Protein AF-A0A7Y3DXZ8-F1 (afdb_monomer)

pLDDT: mean 86.32, std 10.08, range [47.22, 96.12]

Foldseek 3Di:
DDDDDPDDPVPPVVVVVVVVVVVVVVVVCVLVVLLVCLPDQLLNVLVVVVVVCVVVVLVVLCVVVPPCSVVVVDDDPVVVVVVVVVVVVVSVLSSVQSNCSSVVVNVVNVVVVVCVVVVVVVCVVVPD

Secondary structure (DSSP, 8-state):
---------TTHHHHHHHHHHHHHHHHHHHHHHHHT-TTS-HHHHHHHHHHHHHHHHHHHHHHHHGGGHHHHH---HHHHHHHHHHHHHHHHHHHHHHHHHHTT-HHHHHHHHHHHHHHHHHHHHHH-

Sequence (128 aa):
MSPDRPQARPGAGRIGVGAALAAYIFWGLAPIYFKQIPDVPALEIIAHRIVWAIPLLAGFLLLRDRGKFLQRVRLPLRTVAILGGCGLLVATNWLIFVWAVVNDLVLASSLGYFFGPLVNFLLGFLFL

Mean predicted aligned error: 8.44 Å

Structure (mmCIF, N/CA/C/O backbone):
data_AF-A0A7Y3DXZ8-F1
#
_entry.id   AF-A0A7Y3DXZ8-F1
#
loop_
_atom_site.group_PDB
_atom_site.id
_atom_site.type_symbol
_atom_site.label_atom_id
_atom_site.label_alt_id
_atom_site.label_comp_id
_atom_site.label_asym_id
_atom_site.label_entity_id
_atom_site.label_seq_id
_atom_site.pdbx_PDB_ins_code
_atom_site.Cartn_x
_atom_site.Cartn_y
_atom_site.Cartn_z
_atom_site.occupancy
_atom_site.B_iso_or_equiv
_atom_site.auth_seq_id
_atom_site.auth_comp_id
_atom_site.auth_asym_id
_atom_site.auth_atom_id
_atom_site.pdbx_PDB_model_num
ATOM 1 N N . MET A 1 1 ? 0.462 -14.917 42.866 1.00 47.22 1 MET A N 1
ATOM 2 C CA . MET A 1 1 ? -0.611 -14.870 41.853 1.00 47.22 1 MET A CA 1
ATOM 3 C C . MET A 1 1 ? 0.056 -14.640 40.503 1.00 47.22 1 MET A C 1
ATOM 5 O O . MET A 1 1 ? 0.348 -13.504 40.161 1.00 47.22 1 MET A O 1
ATOM 9 N N . SER A 1 2 ? 0.458 -15.716 39.823 1.00 54.81 2 SER A N 1
ATOM 10 C CA . SER A 1 2 ? 1.145 -15.624 38.526 1.00 54.81 2 SER A CA 1
ATOM 11 C C . SER A 1 2 ? 0.108 -15.448 37.413 1.00 54.81 2 SER A C 1
ATOM 13 O O . SER A 1 2 ? -0.906 -16.140 37.458 1.00 54.81 2 SER A O 1
ATOM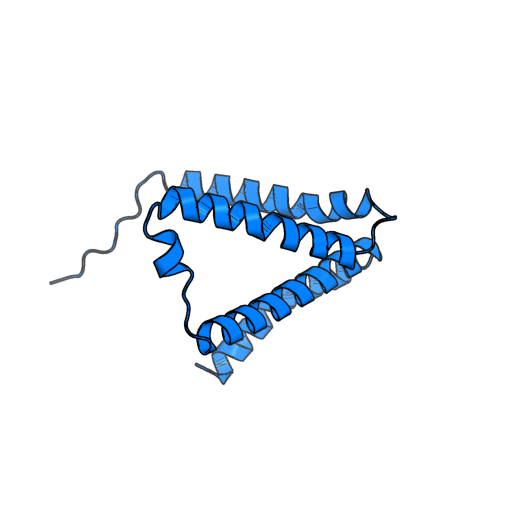 15 N N . PRO A 1 3 ? 0.314 -14.544 36.440 1.00 62.53 3 PRO A N 1
ATOM 16 C CA . PRO A 1 3 ? -0.629 -14.350 35.346 1.00 62.53 3 PRO A CA 1
ATOM 17 C C . PRO A 1 3 ? -0.597 -15.556 34.400 1.00 62.53 3 PRO A C 1
ATOM 19 O O . PRO A 1 3 ? 0.472 -15.964 33.937 1.00 62.53 3 PRO A O 1
ATOM 22 N N . ASP A 1 4 ? -1.775 -16.108 34.109 1.00 60.00 4 ASP A N 1
ATOM 23 C CA . ASP A 1 4 ? -1.986 -17.115 33.071 1.00 60.00 4 ASP A CA 1
ATOM 24 C C . ASP A 1 4 ? -1.481 -16.579 31.725 1.00 60.00 4 ASP A C 1
ATOM 26 O O . ASP A 1 4 ? -2.048 -15.653 31.140 1.00 60.00 4 ASP A O 1
ATOM 30 N N . ARG A 1 5 ? -0.386 -17.153 31.217 1.00 62.03 5 ARG A N 1
ATOM 31 C CA . ARG A 1 5 ? 0.053 -16.905 29.841 1.00 62.03 5 ARG A CA 1
ATOM 32 C C . ARG A 1 5 ? -0.965 -17.550 28.895 1.00 62.03 5 ARG A C 1
ATOM 34 O O . ARG A 1 5 ? -1.294 -18.720 29.105 1.00 62.03 5 ARG A O 1
ATOM 41 N N . PRO A 1 6 ? -1.425 -16.859 27.835 1.00 59.69 6 PRO A N 1
ATOM 42 C 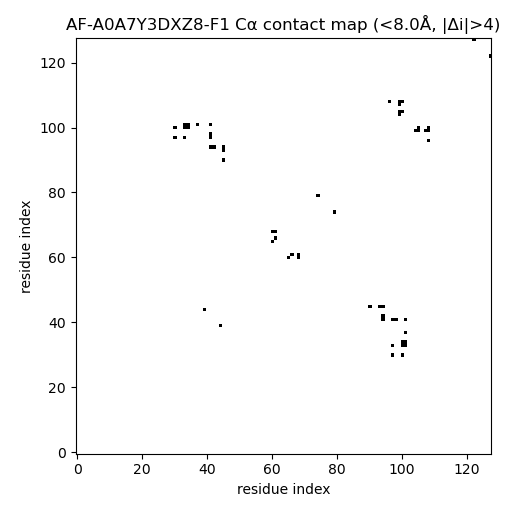CA . PRO A 1 6 ? -2.294 -17.475 26.846 1.00 59.69 6 PRO A CA 1
ATOM 43 C C . PRO A 1 6 ? -1.574 -18.677 26.226 1.00 59.69 6 PRO A C 1
ATOM 45 O O . PRO A 1 6 ? -0.585 -18.525 25.508 1.00 59.69 6 PRO A O 1
ATOM 48 N N . GLN A 1 7 ? -2.045 -19.884 26.537 1.00 59.28 7 GLN A N 1
ATOM 49 C CA . GLN A 1 7 ? -1.522 -21.113 25.955 1.00 59.28 7 GLN A CA 1
ATOM 50 C C . GLN A 1 7 ? -1.913 -21.134 24.472 1.00 59.28 7 GLN A C 1
ATOM 52 O O . GLN A 1 7 ? -3.096 -21.183 24.126 1.00 59.28 7 GLN A O 1
ATOM 57 N N . ALA A 1 8 ? -0.923 -21.039 23.581 1.00 58.31 8 ALA A N 1
ATOM 58 C CA . ALA A 1 8 ? -1.146 -21.107 22.143 1.00 58.31 8 ALA A CA 1
ATOM 59 C C . ALA A 1 8 ? -1.809 -22.450 21.795 1.00 58.31 8 ALA A C 1
ATOM 61 O O . ALA A 1 8 ? -1.270 -23.512 22.102 1.00 58.31 8 ALA A O 1
ATOM 62 N N . ARG A 1 9 ? -2.993 -22.405 21.167 1.00 59.78 9 ARG A N 1
ATOM 63 C CA . ARG A 1 9 ? -3.754 -23.612 20.812 1.00 59.78 9 ARG A CA 1
ATOM 64 C C . ARG A 1 9 ? -2.898 -24.536 19.926 1.00 59.78 9 ARG A C 1
ATOM 66 O O . ARG A 1 9 ? -2.485 -24.095 18.845 1.00 59.78 9 ARG A O 1
ATOM 73 N N . PRO A 1 10 ? -2.662 -25.804 20.318 1.00 53.75 10 PRO A N 1
ATOM 74 C CA . PRO A 1 10 ? -1.958 -26.768 19.479 1.00 53.75 10 PRO A CA 1
ATOM 75 C C . PRO A 1 10 ? -2.724 -26.933 18.159 1.00 53.75 10 PRO A C 1
ATOM 77 O O . PRO A 1 10 ? -3.886 -27.324 18.158 1.00 53.75 10 PRO A O 1
ATOM 80 N N . GLY A 1 11 ? -2.106 -26.548 17.040 1.00 58.81 11 GLY A N 1
ATOM 81 C CA . GLY A 1 11 ? -2.724 -26.552 15.703 1.00 58.81 11 GLY A CA 1
ATOM 82 C C . GLY A 1 11 ? -2.847 -25.173 15.044 1.00 58.81 11 GLY A C 1
ATOM 83 O O . GLY A 1 11 ? -2.764 -25.085 13.820 1.00 58.81 11 GLY A O 1
ATOM 84 N N . ALA A 1 12 ? -2.916 -24.085 15.823 1.00 62.09 12 ALA A N 1
ATOM 85 C CA . ALA A 1 12 ? -2.966 -22.722 15.277 1.00 62.09 12 ALA A CA 1
ATOM 86 C C . ALA A 1 12 ? -1.679 -22.349 14.516 1.00 62.09 12 ALA A C 1
ATOM 88 O O . ALA A 1 12 ? -1.738 -21.695 13.476 1.00 62.09 12 ALA A O 1
ATOM 89 N N . GLY A 1 13 ? -0.521 -22.835 14.982 1.00 70.00 13 GLY A N 1
ATOM 90 C CA . GLY A 1 13 ? 0.769 -22.599 14.326 1.00 70.00 13 GLY A CA 1
ATOM 91 C C . GLY A 1 13 ? 0.874 -23.231 12.933 1.00 70.00 13 GLY A C 1
ATOM 92 O O . GLY A 1 13 ? 1.405 -22.608 12.022 1.00 70.00 13 GLY A O 1
ATOM 93 N N . ARG A 1 14 ? 0.311 -24.432 12.726 1.00 76.25 14 ARG A N 1
ATOM 94 C CA . ARG A 1 14 ? 0.358 -25.126 11.422 1.00 76.25 14 ARG A CA 1
ATOM 95 C C . ARG A 1 14 ? -0.507 -24.431 10.369 1.00 76.25 14 ARG A C 1
ATOM 97 O O . ARG A 1 14 ? -0.063 -24.254 9.239 1.00 76.25 14 ARG A O 1
ATOM 104 N N . ILE A 1 15 ? -1.706 -23.993 10.759 1.00 85.06 15 ILE A N 1
ATOM 105 C CA . ILE A 1 15 ? -2.604 -23.217 9.890 1.00 85.06 15 ILE A CA 1
ATOM 106 C C . ILE A 1 15 ? -1.980 -21.852 9.567 1.00 85.06 15 ILE A C 1
ATOM 108 O O . ILE A 1 15 ? -2.000 -21.430 8.414 1.00 85.06 15 ILE A O 1
ATOM 112 N N . GLY A 1 16 ? -1.369 -21.194 10.559 1.00 85.50 16 GLY A N 1
ATOM 113 C CA . GLY A 1 16 ? -0.677 -19.917 10.369 1.00 85.50 16 GLY A CA 1
ATOM 114 C C . GLY A 1 16 ? 0.489 -20.004 9.381 1.00 85.50 16 GLY A C 1
ATOM 115 O O . GLY A 1 16 ? 0.590 -19.168 8.487 1.00 85.50 16 GLY A O 1
ATOM 116 N N . VAL A 1 17 ? 1.326 -21.043 9.485 1.00 91.25 17 VAL A N 1
ATOM 117 C CA . VAL A 1 17 ? 2.436 -21.271 8.543 1.00 91.25 17 VAL A CA 1
ATOM 118 C C . VAL A 1 17 ? 1.917 -21.535 7.129 1.00 91.25 17 VAL A C 1
ATOM 120 O O . VAL A 1 17 ? 2.417 -20.937 6.180 1.00 91.25 17 VAL A O 1
ATOM 123 N N . GLY A 1 18 ? 0.887 -22.374 6.980 1.00 92.88 18 GLY A N 1
ATOM 124 C CA . GLY A 1 18 ? 0.273 -22.633 5.675 1.00 92.88 18 GLY A CA 1
ATOM 1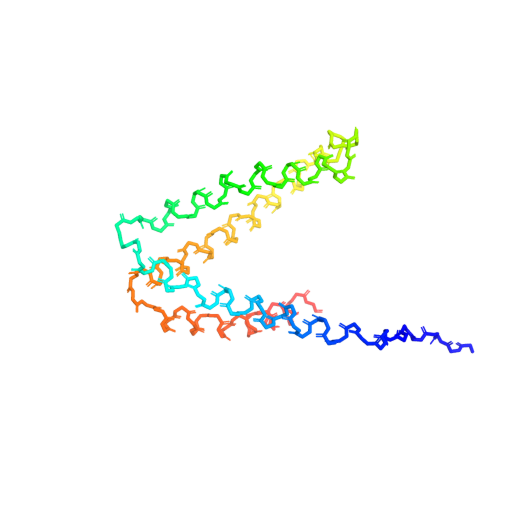25 C C . GLY A 1 18 ? -0.296 -21.366 5.027 1.00 92.88 18 GLY A C 1
ATOM 126 O O . GLY A 1 18 ? -0.052 -21.111 3.849 1.00 92.88 18 GLY A O 1
ATOM 127 N N . ALA A 1 19 ? -0.990 -20.531 5.805 1.00 91.12 19 ALA A N 1
ATOM 128 C CA . ALA A 1 19 ? -1.533 -19.261 5.330 1.00 91.12 19 ALA A CA 1
ATOM 129 C C . ALA A 1 19 ? -0.432 -18.264 4.932 1.00 91.12 19 ALA A C 1
ATOM 131 O O . ALA A 1 19 ? -0.545 -17.616 3.893 1.00 91.12 19 ALA A O 1
ATOM 132 N N . ALA A 1 20 ? 0.645 -18.168 5.719 1.00 90.25 20 ALA A N 1
ATOM 133 C CA . ALA A 1 20 ? 1.783 -17.308 5.404 1.00 90.25 20 ALA A CA 1
ATOM 134 C C . ALA A 1 20 ? 2.466 -17.738 4.100 1.00 90.25 20 ALA A C 1
ATOM 136 O O . ALA A 1 20 ? 2.697 -16.904 3.230 1.00 90.25 20 ALA A O 1
ATOM 137 N N . LEU A 1 21 ? 2.729 -19.037 3.926 1.00 94.06 21 LEU A N 1
ATOM 138 C CA . LEU A 1 21 ? 3.316 -19.574 2.695 1.00 94.06 21 LEU A CA 1
ATOM 139 C C . LEU A 1 21 ? 2.448 -19.265 1.474 1.00 94.06 21 LEU A C 1
ATOM 141 O O . LEU A 1 21 ? 2.955 -18.743 0.485 1.00 94.06 21 LEU A O 1
ATOM 145 N N . ALA A 1 22 ? 1.141 -19.528 1.556 1.00 93.56 22 ALA A N 1
ATOM 146 C CA . ALA A 1 22 ? 0.214 -19.223 0.470 1.00 93.56 22 ALA A CA 1
ATOM 147 C C . ALA A 1 22 ? 0.206 -17.724 0.132 1.00 93.56 22 ALA A C 1
ATOM 149 O O . ALA A 1 22 ? 0.263 -17.355 -1.040 1.00 93.56 22 ALA A O 1
ATOM 150 N N . ALA A 1 23 ? 0.197 -16.861 1.153 1.00 92.06 23 ALA A N 1
ATOM 151 C CA . ALA A 1 23 ? 0.248 -15.417 0.971 1.00 92.06 23 ALA A CA 1
ATOM 152 C C . ALA A 1 23 ? 1.555 -14.967 0.301 1.00 92.06 23 ALA A C 1
ATOM 154 O O . ALA A 1 23 ? 1.500 -14.199 -0.656 1.00 92.06 23 ALA A O 1
ATOM 155 N N . TYR A 1 24 ? 2.714 -15.462 0.746 1.00 90.31 24 TYR A N 1
ATOM 156 C CA . TYR A 1 24 ? 4.009 -15.108 0.156 1.00 90.31 24 TYR A CA 1
ATOM 157 C C . TYR A 1 24 ? 4.162 -15.614 -1.277 1.00 90.31 24 TYR A C 1
ATOM 159 O O . TYR A 1 24 ? 4.682 -14.881 -2.113 1.00 90.31 24 TYR A O 1
ATOM 167 N N . ILE A 1 25 ? 3.670 -16.818 -1.587 1.00 93.69 25 ILE A N 1
ATOM 168 C CA . ILE A 1 25 ? 3.648 -17.334 -2.961 1.00 93.69 25 ILE A CA 1
ATOM 169 C C . ILE A 1 25 ? 2.773 -16.434 -3.832 1.00 93.69 25 ILE A C 1
ATOM 171 O O . ILE A 1 25 ? 3.231 -15.949 -4.862 1.00 93.69 25 ILE A O 1
ATOM 175 N N . PHE A 1 26 ? 1.541 -16.155 -3.400 1.00 92.44 26 PHE A N 1
ATOM 176 C CA . PHE A 1 26 ? 0.624 -15.300 -4.150 1.00 92.44 26 PHE A CA 1
ATOM 177 C C . PHE A 1 26 ? 1.211 -13.903 -4.384 1.00 92.44 26 PHE A C 1
ATOM 179 O O . PHE A 1 26 ? 1.114 -13.354 -5.480 1.00 92.44 26 PHE A O 1
ATOM 186 N N . TRP A 1 27 ? 1.880 -13.344 -3.376 1.00 89.50 27 TRP A N 1
ATOM 187 C CA . TRP A 1 27 ? 2.535 -12.045 -3.487 1.00 89.50 27 TRP A CA 1
ATOM 188 C C . TRP A 1 27 ? 3.756 -12.083 -4.417 1.00 89.50 27 TRP A C 1
ATOM 190 O O . TRP A 1 27 ? 3.939 -11.173 -5.220 1.00 89.50 27 TRP A O 1
ATOM 200 N N . GLY A 1 28 ? 4.553 -13.154 -4.376 1.00 88.12 28 GLY A N 1
ATOM 201 C CA . GLY A 1 28 ? 5.697 -13.369 -5.269 1.00 88.12 28 GLY A CA 1
ATOM 202 C C . GLY A 1 28 ? 5.315 -13.563 -6.741 1.00 88.12 28 GLY A C 1
ATOM 203 O O . GLY A 1 28 ? 6.128 -13.292 -7.621 1.00 88.12 28 GLY A O 1
ATOM 204 N N . LEU A 1 29 ? 4.074 -13.966 -7.026 1.00 91.94 29 LEU A N 1
ATOM 205 C CA . LEU A 1 29 ? 3.534 -14.022 -8.388 1.00 91.94 29 LEU A CA 1
ATOM 206 C C . LEU A 1 29 ? 3.143 -12.640 -8.935 1.00 91.94 29 LEU A C 1
ATOM 208 O O . LEU A 1 29 ? 3.057 -12.473 -10.151 1.00 91.94 29 LEU A O 1
ATOM 212 N N . ALA A 1 30 ? 2.928 -11.634 -8.080 1.00 87.38 30 ALA A N 1
ATOM 213 C CA . ALA A 1 30 ? 2.456 -10.320 -8.518 1.00 87.38 30 ALA A CA 1
ATOM 214 C C . ALA A 1 30 ? 3.415 -9.612 -9.500 1.00 87.38 30 ALA A C 1
ATOM 216 O O . ALA A 1 30 ? 2.934 -9.116 -10.519 1.00 87.38 30 ALA A O 1
ATOM 217 N N . PRO A 1 31 ? 4.751 -9.601 -9.293 1.00 87.31 31 PRO A N 1
ATOM 218 C CA . PRO A 1 31 ? 5.671 -9.029 -10.273 1.00 87.31 31 PRO A CA 1
ATOM 219 C C . PRO A 1 31 ? 5.629 -9.727 -11.635 1.00 87.31 31 PRO A C 1
ATOM 221 O O . PRO A 1 31 ? 5.732 -9.068 -12.667 1.00 87.31 31 PRO A O 1
ATOM 224 N N . ILE A 1 32 ? 5.449 -11.054 -11.638 1.00 89.19 32 ILE A N 1
ATOM 225 C CA . ILE A 1 32 ? 5.328 -11.852 -12.864 1.00 89.19 32 ILE A CA 1
ATOM 226 C C . ILE A 1 32 ? 4.060 -11.443 -13.614 1.00 89.19 32 ILE A C 1
ATOM 228 O O . ILE A 1 32 ? 4.117 -11.194 -14.814 1.00 89.19 32 ILE A O 1
ATOM 232 N N . TYR A 1 33 ? 2.941 -11.312 -12.899 1.00 89.12 33 TYR A N 1
ATOM 233 C CA . TYR A 1 33 ? 1.678 -10.848 -13.465 1.00 89.12 33 TYR A CA 1
ATOM 234 C C . TYR A 1 33 ? 1.800 -9.443 -14.068 1.00 89.12 33 TYR A C 1
ATOM 236 O O . TYR A 1 33 ? 1.418 -9.253 -15.215 1.00 89.12 33 TYR A O 1
ATOM 244 N N . PHE A 1 34 ? 2.385 -8.470 -13.359 1.00 86.94 34 PHE A N 1
ATOM 245 C CA . PHE A 1 34 ? 2.532 -7.109 -13.896 1.00 86.94 34 PHE A CA 1
ATOM 246 C C . PHE A 1 34 ? 3.408 -7.060 -15.153 1.00 86.94 34 PHE A C 1
ATOM 248 O O . PHE A 1 34 ? 3.101 -6.311 -16.074 1.00 86.94 34 PHE A O 1
ATOM 255 N N . LYS A 1 35 ? 4.442 -7.907 -15.242 1.00 84.50 35 LYS A N 1
ATOM 256 C CA . LYS A 1 35 ? 5.255 -8.037 -16.460 1.00 84.50 35 LYS A CA 1
ATOM 257 C C . LYS A 1 35 ? 4.510 -8.641 -17.654 1.00 84.50 35 LYS A C 1
ATOM 259 O O . LYS A 1 35 ? 4.941 -8.446 -18.783 1.00 84.50 35 LYS A O 1
ATOM 264 N N . GLN A 1 36 ? 3.414 -9.365 -17.430 1.00 87.94 36 GLN A N 1
ATOM 265 C CA . GLN A 1 36 ? 2.586 -9.924 -18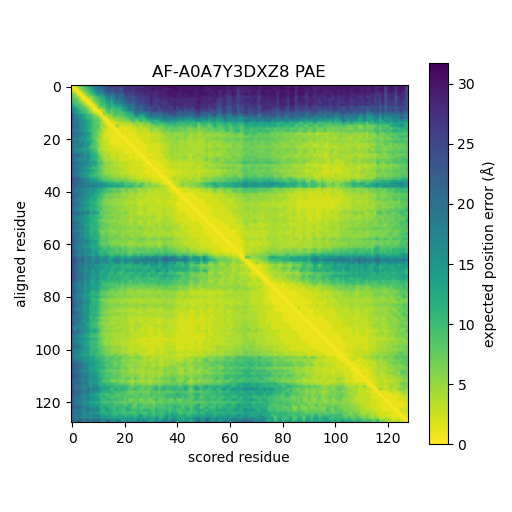.506 1.00 87.94 36 GLN A CA 1
ATOM 266 C C . GLN A 1 36 ? 1.622 -8.898 -19.120 1.00 87.94 36 GLN A C 1
ATOM 268 O O . GLN A 1 36 ? 0.979 -9.207 -20.119 1.00 87.94 36 GLN A O 1
ATOM 273 N N . ILE A 1 37 ? 1.528 -7.688 -18.556 1.00 86.25 37 ILE A N 1
ATOM 274 C CA . ILE A 1 37 ? 0.646 -6.610 -19.033 1.00 86.25 37 ILE A CA 1
ATOM 275 C C . ILE A 1 37 ? 1.473 -5.343 -19.318 1.00 86.25 37 ILE A C 1
ATOM 277 O O . ILE A 1 37 ? 1.291 -4.317 -18.662 1.00 86.25 37 ILE A O 1
ATOM 281 N N . PRO A 1 38 ? 2.424 -5.405 -20.267 1.00 76.81 38 PRO A N 1
ATOM 282 C C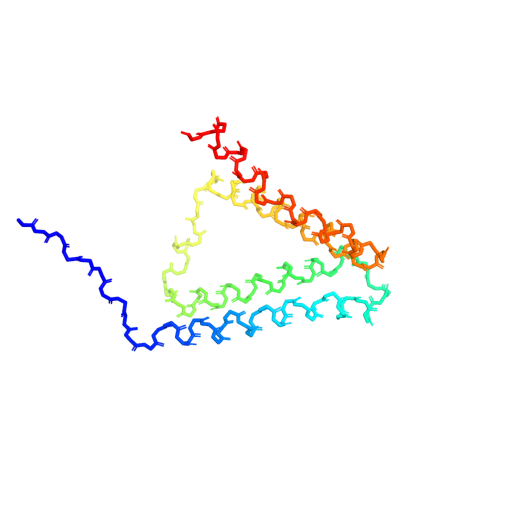A . PRO A 1 38 ? 3.414 -4.345 -20.471 1.00 76.81 38 PRO A CA 1
ATOM 283 C C . PRO A 1 38 ? 2.799 -3.005 -20.896 1.00 76.81 38 PRO A C 1
ATOM 285 O O . PRO A 1 38 ? 3.361 -1.955 -20.599 1.00 76.81 38 PRO A O 1
ATOM 288 N N . ASP A 1 39 ? 1.6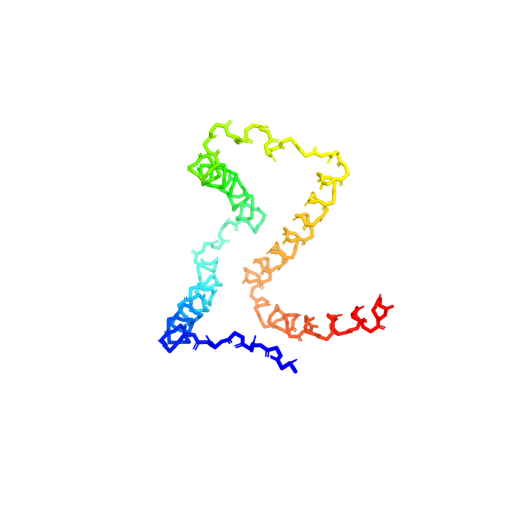35 -3.034 -21.547 1.00 83.62 39 ASP A N 1
ATOM 289 C CA . ASP A 1 39 ? 1.006 -1.846 -22.130 1.00 83.62 39 ASP A CA 1
ATOM 290 C C . ASP A 1 39 ? 0.147 -1.048 -21.137 1.00 83.62 39 ASP A C 1
ATOM 292 O O . ASP A 1 39 ? -0.344 0.026 -21.480 1.00 83.62 39 ASP A O 1
ATOM 296 N N . VAL A 1 40 ? -0.052 -1.545 -19.907 1.00 88.25 40 VAL A N 1
ATOM 297 C CA . VAL A 1 40 ? -0.880 -0.867 -18.898 1.00 88.25 40 VAL A CA 1
ATOM 298 C C . VAL A 1 40 ? 0.003 -0.027 -17.970 1.00 88.25 40 VAL A C 1
ATOM 300 O O . VAL A 1 40 ? 0.823 -0.580 -17.228 1.00 88.25 40 VAL A O 1
ATOM 303 N N . PRO A 1 41 ? -0.174 1.307 -17.927 1.00 90.00 41 PRO A N 1
ATOM 304 C CA . PRO A 1 41 ? 0.586 2.171 -17.034 1.00 90.00 41 PRO A CA 1
ATOM 305 C C . PRO A 1 41 ? 0.429 1.778 -15.560 1.00 90.00 41 PRO A C 1
ATOM 307 O O . PRO A 1 41 ? -0.670 1.497 -15.082 1.00 90.00 41 PRO A O 1
ATOM 310 N N . ALA A 1 42 ? 1.515 1.868 -14.784 1.00 89.19 42 ALA A N 1
ATOM 311 C CA . ALA A 1 42 ? 1.503 1.553 -13.350 1.00 89.19 42 ALA A CA 1
ATOM 312 C C . ALA A 1 42 ? 0.429 2.335 -12.567 1.00 89.19 42 ALA A C 1
ATOM 314 O O . ALA A 1 42 ? -0.172 1.810 -11.628 1.00 89.19 42 ALA A O 1
ATOM 315 N N . LEU A 1 43 ? 0.152 3.579 -12.975 1.00 91.62 43 LEU A N 1
ATOM 316 C CA . LEU A 1 43 ? -0.898 4.403 -12.377 1.00 91.62 43 LEU A CA 1
ATOM 317 C C . LEU A 1 43 ? -2.293 3.795 -12.578 1.00 91.62 43 LEU A C 1
ATOM 319 O O . LEU A 1 43 ? -3.081 3.781 -11.635 1.00 91.62 43 LEU A O 1
ATOM 323 N N . GLU A 1 44 ? -2.584 3.255 -13.762 1.00 91.94 44 GLU A N 1
ATOM 324 C CA . GLU A 1 44 ? -3.866 2.609 -14.061 1.00 91.94 44 GLU A CA 1
ATOM 325 C C . GLU A 1 44 ? -4.042 1.325 -13.248 1.00 91.94 44 GLU A C 1
ATOM 327 O O . GLU A 1 44 ? -5.106 1.099 -12.669 1.00 91.94 44 GLU A O 1
ATOM 332 N N . ILE A 1 45 ? -2.975 0.532 -13.097 1.00 90.50 45 ILE A N 1
ATOM 333 C CA . ILE A 1 45 ? -2.973 -0.670 -12.247 1.00 90.50 45 ILE A CA 1
ATOM 334 C C . ILE A 1 45 ? -3.369 -0.308 -10.805 1.00 90.50 45 ILE A C 1
ATOM 336 O O . ILE A 1 45 ? -4.237 -0.952 -10.205 1.00 90.50 45 ILE A O 1
ATOM 340 N N . ILE A 1 46 ? -2.764 0.743 -10.240 1.00 92.62 46 ILE A N 1
ATOM 341 C CA . ILE A 1 46 ? -3.079 1.201 -8.880 1.00 92.62 46 ILE A CA 1
ATOM 342 C C . ILE A 1 46 ? -4.479 1.819 -8.800 1.00 92.62 46 ILE A C 1
ATOM 344 O O . ILE A 1 46 ? -5.196 1.554 -7.833 1.00 92.62 46 ILE A O 1
ATOM 348 N N . ALA A 1 47 ? -4.904 2.582 -9.808 1.00 92.81 47 ALA A N 1
ATOM 349 C CA . ALA A 1 47 ? -6.242 3.163 -9.860 1.00 92.81 47 ALA A CA 1
ATOM 350 C C . ALA A 1 47 ? -7.318 2.070 -9.820 1.00 92.81 47 ALA A C 1
ATOM 352 O O . ALA A 1 47 ? -8.203 2.115 -8.964 1.00 92.81 47 ALA A O 1
ATOM 353 N N . HIS A 1 48 ? -7.192 1.032 -10.652 1.00 91.75 48 HIS A N 1
ATOM 354 C CA . HIS A 1 48 ? -8.086 -0.125 -10.613 1.00 91.75 48 HIS A CA 1
ATOM 355 C C . HIS A 1 48 ? -8.080 -0.806 -9.245 1.00 91.75 48 HIS A C 1
ATOM 357 O O . HIS A 1 48 ? -9.140 -1.138 -8.714 1.00 91.75 48 HIS A O 1
ATOM 363 N N . ARG A 1 49 ? -6.905 -0.966 -8.627 1.00 89.94 49 ARG A N 1
ATOM 364 C CA . ARG A 1 49 ? -6.788 -1.566 -7.293 1.00 89.94 49 ARG A CA 1
ATOM 365 C C . ARG A 1 49 ? -7.558 -0.783 -6.227 1.00 89.94 49 ARG A C 1
ATOM 367 O O . ARG A 1 49 ? -8.215 -1.393 -5.387 1.00 89.94 49 ARG A O 1
ATOM 374 N N . ILE A 1 50 ? -7.498 0.547 -6.265 1.00 92.44 50 ILE A N 1
ATOM 375 C CA . ILE A 1 50 ? -8.216 1.423 -5.329 1.00 92.44 50 ILE A CA 1
ATOM 376 C C . ILE A 1 50 ? -9.721 1.392 -5.614 1.00 92.44 50 ILE A C 1
ATOM 378 O O . ILE A 1 50 ? -10.512 1.207 -4.688 1.00 92.44 50 ILE A O 1
ATOM 382 N N . VAL A 1 51 ? -10.118 1.516 -6.884 1.00 95.19 51 VAL A N 1
ATOM 383 C CA . VAL A 1 51 ? -11.528 1.509 -7.297 1.00 95.19 51 VAL A CA 1
ATOM 384 C C . VAL A 1 51 ? -12.218 0.216 -6.873 1.00 95.19 51 VAL A C 1
ATOM 386 O O . VAL A 1 51 ? -13.320 0.284 -6.340 1.00 95.19 51 VAL A O 1
ATOM 389 N N . TRP A 1 52 ? -11.568 -0.943 -7.023 1.00 94.56 52 TRP A N 1
ATOM 390 C CA . TRP A 1 52 ? -12.135 -2.233 -6.611 1.00 94.56 52 TRP A CA 1
ATOM 391 C C . TRP A 1 52 ? -12.100 -2.474 -5.099 1.00 94.56 52 TRP A C 1
ATOM 393 O O . TRP A 1 52 ? -12.964 -3.181 -4.576 1.00 94.56 52 TRP A O 1
ATOM 403 N N . ALA A 1 53 ? -11.165 -1.862 -4.367 1.00 92.19 53 ALA A N 1
ATOM 404 C CA . ALA A 1 53 ? -11.124 -1.970 -2.911 1.00 92.19 53 ALA A CA 1
ATOM 405 C C . ALA A 1 53 ? -12.366 -1.350 -2.248 1.00 92.19 53 ALA A C 1
ATOM 407 O O . ALA A 1 53 ? -12.850 -1.886 -1.253 1.00 92.19 53 ALA A O 1
ATOM 408 N N . ILE A 1 54 ? -12.912 -0.264 -2.809 1.00 91.69 54 ILE A N 1
ATOM 409 C CA . ILE A 1 54 ? -14.078 0.445 -2.259 1.00 91.69 54 ILE A CA 1
ATOM 410 C C . ILE A 1 54 ? -15.327 -0.456 -2.177 1.00 91.69 54 ILE A C 1
ATOM 412 O O . ILE A 1 54 ? -15.813 -0.660 -1.063 1.00 91.69 54 ILE A O 1
ATOM 416 N N . PRO A 1 55 ? -15.866 -1.022 -3.279 1.00 94.00 55 PRO A N 1
ATOM 417 C CA . PRO A 1 55 ? -17.066 -1.851 -3.225 1.00 94.00 55 PRO A CA 1
ATOM 418 C C . PRO A 1 55 ? -16.832 -3.162 -2.470 1.00 94.00 55 PRO A C 1
ATOM 420 O O . PRO A 1 55 ? -17.727 -3.603 -1.751 1.00 94.00 55 PRO A O 1
ATOM 423 N N . LEU A 1 56 ? -15.639 -3.762 -2.563 1.00 93.75 56 LEU A N 1
ATOM 424 C CA . LEU A 1 56 ? -15.311 -4.982 -1.819 1.00 93.75 56 LEU A CA 1
ATOM 425 C C . LEU A 1 56 ? -15.309 -4.736 -0.309 1.00 93.75 56 LEU A C 1
ATOM 427 O O . LEU A 1 56 ? -15.941 -5.478 0.446 1.00 93.75 56 LEU A O 1
ATOM 431 N N . LEU A 1 57 ? -14.640 -3.672 0.138 1.00 90.62 57 LEU A N 1
ATOM 432 C CA . LEU A 1 57 ? -14.583 -3.322 1.551 1.00 90.62 57 LEU A CA 1
ATOM 433 C C . LEU A 1 57 ? -15.949 -2.857 2.061 1.00 90.62 57 LEU A C 1
ATOM 435 O O . LEU A 1 57 ? -16.365 -3.269 3.142 1.00 90.62 57 LEU A O 1
ATOM 439 N N . ALA A 1 58 ? -16.673 -2.050 1.281 1.00 89.56 58 ALA A N 1
ATOM 440 C CA . ALA A 1 58 ? -18.026 -1.624 1.619 1.00 89.56 58 ALA A CA 1
ATOM 441 C C . ALA A 1 58 ? -18.969 -2.827 1.752 1.00 89.56 58 ALA A C 1
ATOM 443 O O . ALA A 1 58 ? -19.655 -2.947 2.763 1.00 89.56 58 ALA A O 1
ATOM 444 N N . GLY A 1 59 ? -18.953 -3.758 0.793 1.00 92.38 59 GLY A N 1
ATOM 445 C CA . GLY A 1 59 ? -19.740 -4.991 0.837 1.00 92.38 59 GLY A CA 1
ATOM 446 C C . GLY A 1 59 ? -19.399 -5.860 2.047 1.00 92.38 59 GLY A C 1
ATOM 447 O O . GLY A 1 59 ? -20.293 -6.291 2.776 1.00 92.38 59 GLY A O 1
ATOM 448 N N . PHE A 1 60 ? -18.110 -6.051 2.332 1.00 91.94 60 PHE A N 1
ATOM 449 C CA . PHE A 1 60 ? -17.660 -6.781 3.517 1.00 91.94 60 PHE A CA 1
ATOM 450 C C . PHE A 1 60 ? -18.147 -6.132 4.822 1.00 91.94 60 PHE A C 1
ATOM 452 O O . PHE A 1 60 ? -18.686 -6.813 5.698 1.00 91.94 60 PHE A O 1
ATOM 459 N N . LEU A 1 61 ? -18.010 -4.809 4.949 1.00 90.12 61 LEU A N 1
ATOM 460 C CA . LEU A 1 61 ? -18.467 -4.067 6.124 1.00 90.12 61 LEU A CA 1
ATOM 461 C C . LEU A 1 61 ? -19.992 -4.086 6.262 1.00 90.12 61 LEU A C 1
ATOM 463 O O . LEU A 1 61 ? -20.489 -4.208 7.378 1.00 90.12 61 LEU A O 1
ATOM 467 N N . LEU A 1 62 ? -20.739 -4.029 5.159 1.00 89.88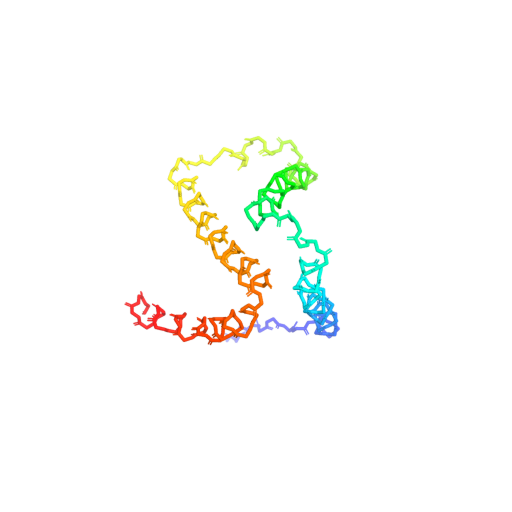 62 LEU A N 1
ATOM 468 C CA . LEU A 1 62 ? -22.197 -4.171 5.162 1.00 89.88 62 LEU A CA 1
ATOM 469 C C . LEU A 1 62 ? -22.629 -5.548 5.682 1.00 89.88 62 LEU A C 1
ATOM 471 O O . LEU A 1 62 ? -23.546 -5.641 6.498 1.00 89.88 62 LEU A O 1
ATOM 475 N N . LEU A 1 63 ? -21.950 -6.620 5.267 1.00 90.88 63 LEU A N 1
ATOM 476 C CA . LEU A 1 63 ? -22.233 -7.977 5.741 1.00 90.88 63 LEU A CA 1
ATOM 477 C C . LEU A 1 63 ? -21.872 -8.164 7.221 1.00 90.88 63 LEU A C 1
ATOM 479 O O . LEU A 1 63 ? -22.615 -8.823 7.955 1.00 90.88 63 LEU A O 1
ATOM 483 N N . ARG A 1 64 ? -20.757 -7.574 7.666 1.00 89.81 64 ARG A N 1
ATOM 484 C CA . ARG A 1 64 ? -20.274 -7.679 9.049 1.00 89.81 64 ARG A CA 1
ATOM 485 C C . ARG A 1 64 ? -21.086 -6.830 10.026 1.00 89.81 64 ARG A C 1
ATOM 487 O O . ARG A 1 64 ? -21.468 -7.308 11.089 1.00 89.81 64 ARG A O 1
ATOM 494 N N . ASP A 1 65 ? -21.343 -5.576 9.665 1.00 85.56 65 ASP A N 1
ATOM 495 C CA . ASP A 1 65 ? -21.858 -4.552 10.578 1.00 85.56 65 ASP A CA 1
ATOM 496 C C . ASP A 1 65 ? -23.352 -4.246 10.351 1.00 85.56 65 ASP A C 1
ATOM 498 O O . ASP A 1 65 ? -23.974 -3.566 11.176 1.00 85.56 65 ASP A O 1
ATOM 502 N N . ARG A 1 66 ? -23.951 -4.798 9.282 1.00 84.44 66 ARG A N 1
ATOM 503 C CA . ARG A 1 66 ? -25.391 -4.762 8.969 1.00 84.44 66 ARG A CA 1
ATOM 504 C C . ARG A 1 66 ? -25.957 -3.340 9.120 1.00 84.44 66 ARG A C 1
ATOM 506 O O . ARG A 1 66 ? -25.446 -2.396 8.522 1.00 84.44 66 ARG A O 1
ATOM 513 N N . GLY A 1 67 ? -26.980 -3.161 9.960 1.00 78.44 67 GLY A N 1
ATOM 514 C CA . GLY A 1 67 ? -27.650 -1.875 10.193 1.00 78.44 67 GLY A CA 1
ATOM 515 C C . GLY A 1 67 ? -26.805 -0.805 10.898 1.00 78.44 67 GLY A C 1
ATOM 516 O O . GLY A 1 67 ? -27.203 0.355 10.920 1.00 78.44 67 GLY A O 1
ATOM 517 N N . LYS A 1 68 ? -25.631 -1.146 11.451 1.00 82.81 68 LYS A N 1
ATOM 518 C CA . LYS A 1 68 ? -24.720 -0.176 12.092 1.00 82.81 68 LYS A CA 1
ATOM 519 C C . LYS A 1 68 ? -23.676 0.398 11.128 1.00 82.81 68 LYS A C 1
ATOM 521 O O . LYS A 1 68 ? -22.886 1.248 11.537 1.00 82.81 68 LYS A O 1
ATOM 526 N N . PHE A 1 69 ? -23.678 -0.024 9.861 1.00 81.81 69 PHE A N 1
ATOM 527 C CA . PHE A 1 69 ? -22.728 0.426 8.840 1.00 81.81 69 PHE A CA 1
ATOM 528 C C . PHE A 1 69 ? -22.664 1.957 8.725 1.00 81.81 69 PHE A C 1
ATOM 530 O O . PHE A 1 69 ? -21.602 2.546 8.911 1.00 81.81 69 PHE A O 1
ATOM 537 N N . LEU A 1 70 ? -23.810 2.618 8.530 1.00 80.06 70 LEU A N 1
ATOM 538 C C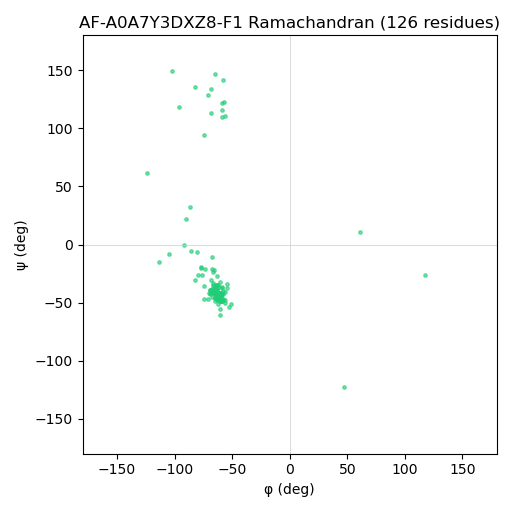A . LEU A 1 70 ? -23.882 4.079 8.371 1.00 80.06 70 LEU A CA 1
ATOM 539 C C . LEU A 1 70 ? -23.359 4.851 9.590 1.00 80.06 70 LEU A C 1
ATOM 541 O O . LEU A 1 70 ? -22.804 5.935 9.436 1.00 80.06 70 LEU A O 1
ATOM 545 N N . GLN A 1 71 ? -23.514 4.304 10.798 1.00 81.75 71 GLN A N 1
ATOM 546 C CA . GLN A 1 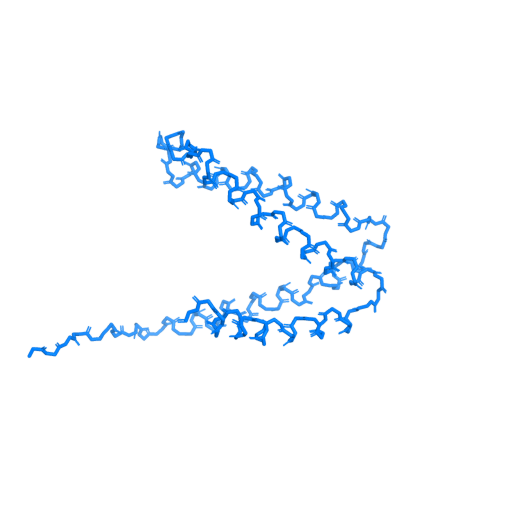71 ? -22.990 4.927 12.016 1.00 81.75 71 GLN A CA 1
ATOM 547 C C . GLN A 1 71 ? -21.469 4.778 12.119 1.00 81.75 71 GLN A C 1
ATOM 549 O O . GLN A 1 71 ? -20.800 5.698 12.572 1.00 81.75 71 GLN A O 1
ATOM 554 N N . ARG A 1 72 ? -20.913 3.645 11.674 1.00 80.12 72 ARG A N 1
ATOM 555 C CA . ARG A 1 72 ? -19.470 3.360 11.742 1.00 80.12 72 ARG A CA 1
ATOM 556 C C . ARG A 1 72 ? -18.652 4.034 10.644 1.00 80.12 72 ARG A C 1
ATOM 558 O O . ARG A 1 72 ? -17.473 4.295 10.853 1.00 80.12 72 ARG A O 1
ATOM 565 N N . VAL A 1 73 ? -19.264 4.327 9.497 1.00 82.81 73 VAL A N 1
ATOM 566 C CA . VAL A 1 73 ? -18.609 5.054 8.394 1.00 82.81 73 VAL A CA 1
ATOM 567 C C . VAL A 1 73 ? -18.517 6.558 8.682 1.00 82.81 73 VAL A C 1
ATOM 569 O O . VAL A 1 73 ? -17.676 7.252 8.114 1.00 82.81 73 VAL A O 1
ATOM 572 N N . ARG A 1 74 ? -19.334 7.076 9.608 1.00 86.69 74 ARG A N 1
ATOM 573 C CA . ARG A 1 74 ? -19.231 8.460 10.083 1.00 86.69 74 ARG A CA 1
ATOM 574 C C . ARG A 1 74 ? -18.023 8.606 11.004 1.00 86.69 74 ARG A C 1
ATOM 576 O O . ARG A 1 74 ? -18.102 8.365 12.204 1.00 86.69 74 ARG A O 1
ATOM 583 N N . LEU A 1 75 ? -16.907 9.014 10.416 1.00 89.06 75 LEU A N 1
ATOM 584 C CA . LEU A 1 75 ? -15.661 9.294 11.117 1.00 89.06 75 LEU A CA 1
ATOM 585 C C . LEU A 1 75 ? -15.466 10.808 11.282 1.00 89.06 75 LEU A C 1
ATOM 587 O O . LEU A 1 75 ? -15.898 11.582 10.424 1.00 89.06 75 LEU A O 1
ATOM 591 N N . PRO A 1 76 ? -14.795 11.258 12.355 1.00 93.12 76 PRO A N 1
ATOM 592 C CA . PRO A 1 76 ? -14.433 12.662 12.495 1.00 93.12 76 PRO A CA 1
ATOM 593 C C . PRO A 1 76 ? -13.432 13.066 11.402 1.00 93.12 76 PRO A C 1
ATOM 595 O O . PRO A 1 76 ? -12.571 12.274 11.009 1.00 93.12 76 PRO A O 1
ATOM 598 N N . LEU A 1 77 ? -13.506 14.322 10.945 1.00 92.88 77 LEU A N 1
ATOM 599 C CA . LEU A 1 77 ? -12.707 14.832 9.819 1.00 92.88 77 LEU A CA 1
ATOM 600 C C . LEU A 1 77 ? -11.199 14.614 10.012 1.00 92.88 77 LEU A C 1
ATOM 602 O O . LEU A 1 77 ? -10.499 14.255 9.071 1.00 92.88 77 LEU A O 1
ATOM 606 N N . ARG A 1 78 ? -10.707 14.749 11.250 1.00 94.56 78 ARG A N 1
ATOM 607 C CA . ARG A 1 78 ? -9.305 14.480 11.600 1.00 94.56 78 ARG A CA 1
ATOM 608 C C . ARG A 1 78 ? -8.897 13.038 11.295 1.00 94.56 78 ARG A C 1
ATOM 610 O O . ARG A 1 78 ? -7.827 12.817 10.741 1.00 94.56 78 ARG A O 1
ATOM 617 N N . THR A 1 79 ? -9.736 12.062 11.637 1.00 93.00 79 THR A N 1
ATOM 618 C CA . THR A 1 79 ? -9.463 10.648 11.347 1.00 93.00 79 THR A CA 1
ATOM 619 C C . THR A 1 79 ? -9.481 10.396 9.848 1.00 93.00 79 THR A C 1
ATOM 621 O O . THR A 1 79 ? -8.591 9.717 9.350 1.00 93.00 79 THR A O 1
ATOM 624 N N . VAL A 1 80 ? -10.431 10.987 9.117 1.00 93.38 80 VAL A N 1
ATOM 625 C CA . VAL A 1 80 ? -10.475 10.887 7.650 1.00 93.38 80 VAL A CA 1
ATOM 626 C C . VAL A 1 80 ? -9.215 11.481 7.020 1.00 93.38 80 VAL A C 1
ATOM 628 O O . VAL A 1 80 ? -8.633 10.854 6.144 1.00 93.38 80 VAL A O 1
ATOM 631 N N . ALA A 1 81 ? -8.745 12.636 7.497 1.00 94.38 81 ALA A N 1
ATOM 632 C CA . ALA A 1 81 ? -7.523 13.267 7.003 1.00 94.38 81 ALA A CA 1
ATOM 633 C C . ALA A 1 81 ? -6.277 12.405 7.262 1.00 94.38 81 ALA A C 1
ATOM 635 O O . ALA A 1 81 ? -5.468 12.210 6.358 1.00 94.38 81 ALA A O 1
ATOM 636 N N . ILE A 1 82 ? -6.147 11.834 8.466 1.00 95.50 82 ILE A N 1
ATOM 637 C CA . ILE A 1 82 ? -5.040 10.925 8.801 1.00 95.50 82 ILE A CA 1
ATOM 638 C C . ILE A 1 82 ? -5.094 9.671 7.921 1.00 95.50 82 ILE A C 1
ATOM 640 O O . ILE A 1 82 ? -4.089 9.308 7.318 1.00 95.50 82 ILE A O 1
ATOM 644 N N . LEU A 1 83 ? -6.265 9.038 7.795 1.00 93.44 83 LEU A N 1
ATOM 645 C CA . LEU A 1 83 ? -6.445 7.857 6.946 1.00 93.44 83 LEU A CA 1
ATOM 646 C C . LEU A 1 83 ? -6.188 8.167 5.468 1.00 93.44 83 LEU A C 1
ATOM 648 O O . LEU A 1 83 ? -5.593 7.344 4.780 1.00 93.44 83 LEU A O 1
ATOM 652 N N . GLY A 1 84 ? -6.584 9.349 4.994 1.00 94.19 84 GLY A N 1
ATOM 653 C CA . GLY A 1 84 ? -6.276 9.838 3.654 1.00 94.19 84 GLY A CA 1
ATOM 654 C C . GLY A 1 84 ? -4.772 9.989 3.442 1.00 94.19 84 GLY A C 1
ATOM 655 O O . GLY A 1 84 ? -4.244 9.479 2.459 1.00 94.19 84 GLY A O 1
ATOM 656 N N . GLY A 1 85 ? -4.062 10.594 4.399 1.00 96.12 85 GLY A N 1
ATOM 657 C CA . GLY A 1 85 ? -2.601 10.697 4.377 1.00 96.12 85 GLY A CA 1
ATOM 658 C C . GLY A 1 85 ? -1.913 9.329 4.364 1.00 96.12 85 GLY A C 1
ATOM 659 O O . GLY A 1 85 ? -1.067 9.070 3.510 1.00 96.12 85 GLY A O 1
ATOM 660 N N . CYS A 1 86 ? -2.319 8.412 5.247 1.00 94.12 86 CYS A N 1
ATOM 661 C CA . CYS A 1 86 ? -1.815 7.037 5.255 1.00 94.12 86 CYS A CA 1
ATOM 662 C C . CYS A 1 86 ? -2.109 6.316 3.932 1.00 94.12 86 CYS A C 1
ATOM 664 O O . CYS A 1 86 ? -1.239 5.639 3.391 1.00 94.12 86 CYS A O 1
ATOM 666 N N . GLY A 1 87 ? -3.317 6.482 3.392 1.00 93.06 87 GLY A N 1
ATOM 667 C CA . GLY A 1 87 ? -3.725 5.909 2.115 1.00 93.06 87 GLY A CA 1
ATOM 668 C C . GLY A 1 87 ? -2.874 6.415 0.955 1.00 93.06 87 GLY A C 1
ATOM 669 O O . GLY A 1 87 ? -2.414 5.609 0.153 1.00 93.06 87 GLY A O 1
ATOM 670 N N . LEU A 1 88 ? -2.595 7.720 0.900 1.00 94.44 88 LEU A N 1
ATOM 671 C CA . LEU A 1 88 ? -1.715 8.321 -0.105 1.00 94.44 88 LEU A CA 1
ATOM 672 C C . LEU A 1 88 ? -0.283 7.793 -0.000 1.00 94.44 88 LEU A C 1
ATOM 674 O O . LEU A 1 88 ? 0.316 7.464 -1.023 1.00 94.44 88 LEU A O 1
ATOM 678 N N . LEU A 1 89 ? 0.253 7.655 1.215 1.00 93.25 89 LEU A N 1
ATOM 679 C CA . LEU A 1 89 ? 1.585 7.084 1.435 1.00 93.25 89 LEU A CA 1
ATOM 680 C C . LEU A 1 89 ? 1.656 5.632 0.949 1.00 93.25 89 LEU A C 1
ATOM 682 O O . LEU A 1 89 ? 2.572 5.268 0.214 1.00 93.25 89 LEU A O 1
ATOM 686 N N . VAL A 1 90 ? 0.659 4.815 1.300 1.00 92.31 90 VAL A N 1
ATOM 687 C CA . VAL A 1 90 ? 0.579 3.415 0.859 1.00 92.31 90 VAL A CA 1
ATOM 688 C C . VAL A 1 90 ? 0.383 3.319 -0.656 1.00 92.31 90 VAL A C 1
ATOM 690 O O . VAL A 1 90 ? 1.023 2.488 -1.297 1.00 92.31 90 VAL A O 1
ATOM 693 N N . ALA A 1 91 ? -0.458 4.170 -1.248 1.00 92.56 91 ALA A N 1
ATOM 694 C CA . ALA A 1 91 ? -0.681 4.211 -2.692 1.00 92.56 91 ALA A CA 1
ATOM 695 C C . ALA A 1 91 ? 0.591 4.611 -3.447 1.00 92.56 91 ALA A C 1
ATOM 697 O O . ALA A 1 91 ? 0.950 3.960 -4.422 1.00 92.56 91 ALA A O 1
ATOM 698 N N . THR A 1 92 ? 1.309 5.623 -2.956 1.00 93.62 92 THR A N 1
ATOM 699 C CA . THR A 1 92 ? 2.593 6.066 -3.517 1.00 93.62 92 THR A CA 1
ATOM 700 C C . THR A 1 92 ? 3.637 4.961 -3.432 1.00 93.62 92 THR A C 1
ATOM 702 O O . THR A 1 92 ? 4.314 4.674 -4.416 1.00 93.62 92 THR A O 1
ATOM 705 N N . ASN A 1 93 ? 3.736 4.287 -2.283 1.00 92.69 93 ASN A N 1
ATOM 706 C CA . ASN A 1 93 ? 4.642 3.155 -2.119 1.00 92.69 93 ASN A CA 1
ATOM 707 C C . ASN A 1 93 ? 4.348 2.042 -3.136 1.00 92.69 93 ASN A C 1
ATOM 709 O O . ASN A 1 93 ? 5.258 1.566 -3.814 1.00 92.69 93 ASN A O 1
ATOM 713 N N . TRP A 1 94 ? 3.076 1.672 -3.290 1.00 92.56 94 TRP A N 1
ATOM 714 C CA . TRP A 1 94 ? 2.665 0.666 -4.265 1.00 92.56 94 TRP A CA 1
ATOM 715 C C . TRP A 1 94 ? 2.902 1.100 -5.709 1.00 92.56 94 TRP A C 1
ATOM 717 O O . TRP A 1 94 ? 3.309 0.278 -6.527 1.00 92.56 94 TRP A O 1
ATOM 727 N N . LEU A 1 95 ? 2.677 2.374 -6.024 1.00 92.94 95 LEU A N 1
ATOM 728 C CA . LEU A 1 95 ? 2.943 2.921 -7.347 1.00 92.94 95 LEU A CA 1
ATOM 729 C C . LEU A 1 95 ? 4.427 2.809 -7.699 1.00 92.94 95 LEU A C 1
ATOM 731 O O . LEU A 1 95 ? 4.747 2.324 -8.778 1.00 92.94 95 LEU A O 1
ATOM 735 N N . ILE A 1 96 ? 5.321 3.186 -6.779 1.00 92.31 96 ILE A N 1
ATOM 736 C CA . ILE A 1 96 ? 6.772 3.059 -6.973 1.00 92.31 96 ILE A CA 1
ATOM 737 C C . ILE A 1 96 ? 7.165 1.591 -7.173 1.00 92.31 96 ILE A C 1
ATOM 739 O O . ILE A 1 96 ? 7.972 1.294 -8.051 1.00 92.31 96 ILE A O 1
ATOM 743 N N . PHE A 1 97 ? 6.576 0.666 -6.408 1.00 90.69 97 PHE A N 1
ATOM 744 C CA . PHE A 1 97 ? 6.815 -0.768 -6.575 1.00 90.69 97 PHE A CA 1
ATOM 745 C C . PHE A 1 97 ? 6.418 -1.269 -7.967 1.00 90.69 97 PHE A C 1
ATOM 747 O O . PHE A 1 97 ? 7.250 -1.839 -8.670 1.00 90.69 97 PHE A O 1
ATOM 754 N N . VAL A 1 98 ? 5.169 -1.039 -8.385 1.00 90.75 98 VAL A N 1
ATOM 755 C CA . VAL A 1 98 ? 4.672 -1.498 -9.693 1.00 90.75 98 VAL A CA 1
ATOM 756 C C . VAL A 1 98 ? 5.456 -0.837 -10.823 1.00 90.75 98 VAL A C 1
ATOM 758 O O . VAL A 1 98 ? 5.868 -1.518 -11.757 1.00 90.75 98 VAL A O 1
ATOM 761 N N . TRP A 1 99 ? 5.729 0.464 -10.711 1.00 91.69 99 TRP A N 1
ATOM 762 C CA . TRP A 1 99 ? 6.555 1.186 -11.673 1.00 91.69 99 TRP A CA 1
ATOM 763 C C . TRP A 1 99 ? 7.951 0.565 -11.792 1.00 91.69 99 TRP A C 1
ATOM 765 O O . TRP A 1 99 ? 8.395 0.287 -12.903 1.00 91.69 99 TRP A O 1
ATOM 775 N N . ALA A 1 100 ? 8.618 0.267 -10.675 1.00 90.75 100 ALA A N 1
ATOM 776 C CA . ALA A 1 100 ? 9.933 -0.366 -10.697 1.00 90.75 100 ALA A CA 1
ATOM 777 C C . ALA A 1 100 ? 9.888 -1.766 -11.330 1.00 90.75 100 ALA A C 1
ATOM 779 O O . ALA A 1 100 ? 10.785 -2.123 -12.085 1.00 90.75 100 ALA A O 1
ATOM 780 N N . VAL A 1 101 ? 8.840 -2.551 -11.068 1.00 90.00 101 VAL A N 1
ATOM 781 C CA . VAL A 1 101 ? 8.673 -3.886 -11.662 1.00 90.00 101 VAL A CA 1
ATOM 782 C C . VAL A 1 101 ? 8.488 -3.822 -13.178 1.00 90.00 101 VAL A C 1
ATOM 784 O O . VAL A 1 101 ? 9.126 -4.595 -13.895 1.00 90.00 101 VAL A O 1
ATOM 787 N N . VAL A 1 102 ? 7.632 -2.915 -13.656 1.00 88.19 102 VAL A N 1
ATOM 788 C CA . VAL A 1 102 ? 7.339 -2.743 -15.089 1.00 88.19 102 VAL A CA 1
ATOM 789 C C . VAL A 1 102 ? 8.554 -2.191 -15.846 1.00 88.19 102 VAL A C 1
ATOM 791 O O . VAL A 1 102 ? 8.760 -2.559 -16.993 1.00 88.19 102 VAL A O 1
ATOM 794 N N . ASN A 1 103 ? 9.405 -1.385 -15.200 1.00 89.19 103 ASN A N 1
ATOM 795 C CA . ASN A 1 103 ? 10.638 -0.835 -15.784 1.00 89.19 103 ASN A CA 1
ATOM 796 C C . ASN A 1 103 ? 11.880 -1.726 -15.562 1.00 89.19 103 ASN A C 1
ATOM 798 O O . ASN A 1 103 ? 13.001 -1.225 -15.564 1.00 89.19 103 ASN A O 1
ATOM 802 N N . ASP A 1 104 ? 11.708 -3.026 -15.300 1.00 88.56 104 ASP A N 1
ATOM 803 C CA . ASP A 1 104 ? 12.800 -3.992 -15.069 1.00 88.56 104 ASP A CA 1
ATOM 804 C C . ASP A 1 104 ? 13.728 -3.702 -13.864 1.00 88.56 104 ASP A C 1
ATOM 806 O O . ASP A 1 104 ? 14.712 -4.404 -13.630 1.00 88.56 104 ASP A O 1
ATOM 810 N N . LEU A 1 105 ? 13.366 -2.754 -12.999 1.00 89.81 105 LEU A N 1
ATOM 811 C CA . LEU A 1 105 ? 14.082 -2.369 -11.774 1.00 89.81 105 LEU A CA 1
ATOM 812 C C . LEU A 1 105 ? 13.678 -3.222 -10.554 1.00 89.81 105 LEU A C 1
ATOM 814 O O . LEU A 1 105 ? 13.704 -2.764 -9.408 1.00 89.81 105 LEU A O 1
ATOM 818 N N . VAL A 1 106 ? 13.329 -4.493 -10.775 1.00 86.00 106 VAL A N 1
ATOM 819 C CA . VAL A 1 106 ? 12.855 -5.421 -9.726 1.00 86.00 106 VAL A CA 1
ATOM 820 C C . VAL A 1 106 ? 13.899 -5.604 -8.614 1.00 86.00 106 VAL A C 1
ATOM 822 O O . VAL A 1 106 ? 13.548 -5.672 -7.432 1.00 86.00 106 VAL A O 1
ATOM 825 N N . LEU A 1 107 ? 15.190 -5.626 -8.969 1.00 87.06 107 LEU A N 1
ATOM 826 C CA . LEU A 1 107 ? 16.285 -5.752 -8.002 1.00 87.06 107 LEU A CA 1
ATOM 827 C C . LEU A 1 107 ? 16.399 -4.512 -7.105 1.00 87.06 107 LEU A C 1
ATOM 829 O O . LEU A 1 107 ? 16.502 -4.644 -5.886 1.00 87.06 107 LEU A O 1
ATOM 833 N N . ALA A 1 108 ? 16.323 -3.314 -7.692 1.00 86.62 108 ALA A N 1
ATOM 834 C CA . ALA A 1 108 ? 16.349 -2.058 -6.944 1.00 86.62 108 ALA A CA 1
ATOM 835 C C . ALA A 1 108 ? 15.141 -1.946 -6.002 1.00 86.62 108 ALA A C 1
ATOM 837 O O . ALA A 1 108 ? 15.283 -1.542 -4.849 1.00 86.62 108 ALA A O 1
ATOM 838 N N . SER A 1 109 ? 13.965 -2.378 -6.465 1.00 86.94 109 SER A N 1
ATOM 839 C CA . SER A 1 109 ? 12.765 -2.428 -5.634 1.00 86.94 109 SER A CA 1
ATOM 840 C C . SER A 1 109 ? 12.935 -3.365 -4.434 1.00 86.94 109 SER A C 1
ATOM 842 O O . SER A 1 109 ? 12.691 -2.967 -3.297 1.00 86.94 109 SER A O 1
ATOM 844 N N . SER A 1 110 ? 13.443 -4.579 -4.668 1.00 86.12 110 SER A N 1
ATOM 845 C CA . SER A 1 110 ? 13.713 -5.565 -3.611 1.00 86.12 110 SER A CA 1
ATOM 846 C C . SER A 1 110 ? 14.711 -5.042 -2.573 1.00 86.12 110 SER A C 1
ATOM 848 O O . SER A 1 110 ? 14.486 -5.188 -1.372 1.00 86.12 110 SER A O 1
ATOM 850 N N . LEU A 1 111 ? 15.776 -4.365 -3.018 1.00 86.62 111 LEU A N 1
ATOM 851 C CA . LEU A 1 111 ? 16.731 -3.692 -2.132 1.00 86.62 111 LEU A CA 1
ATOM 852 C C . LEU A 1 111 ? 16.062 -2.607 -1.284 1.00 86.62 111 LEU A C 1
ATOM 854 O O . LEU A 1 111 ? 16.283 -2.558 -0.077 1.00 86.62 111 LEU A O 1
ATOM 858 N N . GLY A 1 112 ? 15.191 -1.789 -1.880 1.00 85.06 112 GLY A N 1
ATOM 859 C CA . GLY A 1 112 ? 14.393 -0.804 -1.150 1.00 85.06 112 GLY A CA 1
ATOM 860 C C . GLY A 1 112 ? 13.553 -1.427 -0.029 1.00 85.06 112 GLY A C 1
ATOM 861 O O . GLY A 1 112 ? 13.513 -0.892 1.078 1.00 85.06 112 GLY A O 1
ATOM 862 N N . TYR A 1 113 ? 12.944 -2.595 -0.263 1.00 85.19 113 TYR A N 1
ATOM 863 C CA . TYR A 1 113 ? 12.206 -3.314 0.783 1.00 85.19 113 TYR A CA 1
ATOM 864 C C . TYR A 1 113 ? 13.109 -3.839 1.905 1.00 85.19 113 TYR A C 1
ATOM 866 O O . TYR A 1 113 ? 12.688 -3.825 3.064 1.00 85.19 113 TYR A O 1
ATOM 874 N N . PHE A 1 114 ? 14.354 -4.229 1.612 1.00 85.94 114 PHE A N 1
ATOM 875 C CA . PHE A 1 114 ? 15.322 -4.604 2.650 1.00 85.94 114 PHE A CA 1
ATOM 876 C C . PHE A 1 114 ? 15.749 -3.428 3.539 1.00 85.94 114 PHE A C 1
ATOM 878 O O . PHE A 1 114 ? 16.113 -3.650 4.692 1.00 85.94 114 PHE A O 1
ATOM 885 N N . PHE A 1 115 ? 15.645 -2.182 3.066 1.00 86.56 115 PHE A N 1
ATOM 886 C CA . PHE A 1 115 ? 15.836 -1.002 3.917 1.00 86.56 115 PHE A CA 1
ATOM 887 C C . PHE A 1 115 ? 14.661 -0.748 4.872 1.00 86.56 115 PHE A C 1
ATOM 889 O O . PHE A 1 115 ? 14.846 -0.090 5.895 1.00 86.56 115 PHE A O 1
ATOM 896 N N . GLY A 1 116 ? 13.469 -1.286 4.589 1.00 83.75 116 GLY A N 1
ATOM 897 C CA . GLY A 1 116 ? 12.263 -1.081 5.399 1.00 83.75 116 GLY A CA 1
ATOM 898 C C . GLY A 1 116 ? 12.458 -1.352 6.901 1.00 83.75 116 GLY A C 1
ATOM 899 O O . GLY A 1 116 ? 12.156 -0.473 7.708 1.00 83.75 116 GLY A O 1
ATOM 900 N N . PRO A 1 117 ? 13.007 -2.512 7.313 1.00 85.75 117 PRO A N 1
ATOM 901 C CA . PRO A 1 117 ? 13.313 -2.799 8.716 1.00 85.75 117 PRO A CA 1
ATOM 902 C C . PRO A 1 117 ? 14.279 -1.802 9.366 1.00 85.75 117 PRO A C 1
ATOM 904 O O . PRO A 1 117 ? 14.087 -1.449 10.526 1.00 85.75 117 PRO A O 1
ATOM 907 N N . LEU A 1 118 ? 15.284 -1.320 8.628 1.00 87.12 118 LEU A N 1
ATOM 908 C CA . LEU A 1 118 ? 16.252 -0.349 9.141 1.00 87.12 118 LEU A CA 1
ATOM 909 C C . LEU A 1 118 ? 15.596 1.017 9.372 1.00 87.12 118 LEU A C 1
ATOM 911 O O . LEU A 1 118 ? 15.803 1.633 10.413 1.00 87.12 118 LEU A O 1
ATOM 915 N N . VAL A 1 119 ? 14.755 1.464 8.436 1.00 86.75 119 VAL A N 1
ATOM 916 C CA . VAL A 1 119 ? 13.972 2.699 8.590 1.00 86.75 119 VAL A CA 1
ATOM 917 C C . VAL A 1 119 ? 13.000 2.575 9.762 1.00 86.75 119 VAL A C 1
ATOM 919 O O . VAL A 1 119 ? 12.933 3.478 10.589 1.00 86.75 119 VAL A O 1
ATOM 922 N N . ASN A 1 120 ? 12.295 1.448 9.888 1.00 87.25 120 ASN A N 1
ATOM 923 C CA . ASN A 1 120 ? 11.400 1.201 11.020 1.00 87.25 120 ASN A CA 1
ATOM 924 C C . ASN A 1 120 ? 12.149 1.222 12.358 1.00 87.25 120 ASN A C 1
ATOM 926 O O . ASN A 1 120 ? 11.648 1.796 13.321 1.00 87.25 120 ASN A O 1
ATOM 930 N N . PHE A 1 121 ? 13.347 0.631 12.414 1.00 90.12 121 PHE A N 1
ATOM 931 C CA . PHE A 1 121 ? 14.214 0.689 13.589 1.00 90.12 121 PHE A CA 1
ATOM 932 C C . PHE A 1 121 ? 14.604 2.131 13.931 1.00 90.12 121 PHE A C 1
ATOM 934 O O . PHE A 1 121 ? 14.453 2.541 15.078 1.00 90.12 121 PHE A O 1
ATOM 941 N N . LEU A 1 122 ? 15.049 2.914 12.944 1.00 91.00 122 LEU A N 1
ATOM 942 C CA . LEU A 1 122 ? 15.428 4.315 13.142 1.00 91.00 122 LEU A CA 1
ATOM 943 C C . LEU A 1 122 ? 14.252 5.169 13.622 1.00 91.00 122 LEU A C 1
ATOM 945 O O . LEU A 1 122 ? 14.408 5.956 14.549 1.00 91.00 122 LEU A O 1
ATOM 949 N N . LEU A 1 123 ? 13.070 5.002 13.026 1.00 88.44 123 LEU A N 1
ATOM 950 C CA . LEU A 1 123 ? 11.861 5.694 13.469 1.00 88.44 123 LEU A CA 1
ATOM 951 C C . LEU A 1 123 ? 11.484 5.284 14.897 1.00 88.44 123 LEU A C 1
ATOM 953 O O . LEU A 1 123 ? 11.173 6.145 15.711 1.00 88.44 123 LEU A O 1
ATOM 957 N N . GLY A 1 124 ? 11.564 3.992 15.221 1.00 89.19 124 GLY A N 1
ATOM 958 C CA . GLY A 1 124 ? 11.382 3.512 16.588 1.00 89.19 124 GLY A CA 1
ATOM 959 C C . GLY A 1 124 ? 12.346 4.193 17.558 1.00 89.19 124 GLY A C 1
ATOM 960 O O . GLY A 1 124 ? 11.900 4.758 18.537 1.00 89.19 124 GLY A O 1
ATOM 961 N N . PHE A 1 125 ? 13.640 4.225 17.244 1.00 92.31 125 PHE A N 1
ATOM 962 C CA . PHE A 1 125 ? 14.664 4.852 18.084 1.00 92.31 125 PHE A CA 1
ATOM 963 C C . PHE A 1 125 ? 14.490 6.372 18.262 1.00 92.31 125 PHE A C 1
ATOM 965 O O . PHE A 1 125 ? 14.833 6.912 19.308 1.00 92.31 125 PHE A O 1
ATOM 972 N N . LEU A 1 126 ? 14.012 7.085 17.238 1.00 94.19 126 LEU A N 1
ATOM 973 C CA . LEU A 1 126 ? 13.873 8.545 17.286 1.00 94.19 126 LEU A CA 1
ATOM 974 C C . LEU A 1 126 ? 12.594 9.014 17.988 1.00 94.19 126 LEU A C 1
ATOM 976 O O . LEU A 1 126 ? 12.573 10.117 18.531 1.00 94.19 126 LEU A O 1
ATOM 980 N N . PHE A 1 127 ? 11.521 8.223 17.922 1.00 88.69 127 PHE A N 1
ATOM 981 C CA . PHE A 1 127 ? 10.188 8.631 18.376 1.00 88.69 127 PHE A CA 1
ATOM 982 C C . PHE A 1 127 ? 9.672 7.856 19.599 1.00 88.69 127 PHE A C 1
ATOM 984 O O . PHE A 1 127 ? 8.690 8.306 20.196 1.00 88.69 127 PHE A O 1
ATOM 991 N N . LEU A 1 128 ? 10.282 6.718 19.955 1.00 81.19 128 LEU A N 1
ATOM 992 C CA . LEU A 1 128 ? 9.939 5.873 21.108 1.00 81.19 128 LEU A CA 1
ATOM 993 C C . LEU A 1 128 ? 11.122 5.757 22.076 1.00 81.19 128 LEU A C 1
ATOM 995 O O . LEU A 1 128 ? 10.852 5.832 23.295 1.00 81.19 128 LEU A O 1
#

Solvent-accessible surface area (backbone atoms only — not comparable to full-atom values): 7407 Å² total; per-residue (Å²): 137,81,80,84,71,85,75,78,61,92,61,57,65,60,56,49,52,53,52,50,52,53,50,52,52,58,56,64,45,46,60,61,55,49,57,74,44,77,89,60,54,42,66,56,59,50,49,52,53,53,62,53,46,50,61,53,50,50,51,52,42,40,72,74,45,48,94,50,34,74,66,68,69,64,63,58,69,67,58,50,50,51,51,49,51,54,48,51,54,53,50,49,53,50,37,54,46,47,41,26,42,65,68,72,34,47,66,63,46,54,53,54,58,66,44,47,63,57,53,53,48,51,51,44,70,74,76,106

Radius of gyration: 19.65 Å; Cα contacts (8 Å, |Δi|>4): 30; chains: 1; bounding box: 44×42×64 Å